Protein AF-A0A4Y2BLG2-F1 (afdb_monomer_lite)

Radius of gyration: 21.49 Å; chains: 1; bounding box: 55×31×51 Å

Secondary structure (DSSP, 8-state):
-HHHHHHHHHHHHHHHHHHHHHHHHHHHHHHHHHHHHHHHHHHHHHHT----TT---------PPPP-S-GGGHHHHHTTGGGTTT-GGG-

Sequence (91 aa):
MLEMEETYREELIKTENNEMIINHEFDESECYIDKWRIVESKLASLFNVSVTQNAVFRYPKLKLPAFDGYIKNWLGFWGQFKKIDTDPSFG

Foldseek 3Di:
DVVVVVVVVVVVVVVVVVVVVVVVVVVVVVVVVVVVVVVVVVVCVVVVPPPPPPPPPPPPPDDQDDDPPDPVCVCVNVVVCVCVVPPPVVD

pLDDT: mean 78.94, std 12.28, range [42.53, 94.56]

Organism: Araneus ventricosus (NCBI:txid182803)

Structure (mmCIF, N/CA/C/O backbone):
data_AF-A0A4Y2BLG2-F1
#
_entry.id   AF-A0A4Y2BLG2-F1
#
loop_
_atom_site.group_PDB
_atom_site.id
_atom_site.type_symbol
_atom_site.label_atom_id
_atom_site.label_alt_id
_atom_site.label_comp_id
_atom_site.label_asym_id
_atom_site.label_entity_id
_atom_site.label_seq_id
_atom_site.pdbx_PDB_ins_code
_atom_site.Cartn_x
_atom_site.Cartn_y
_atom_site.Cartn_z
_atom_site.occupancy
_atom_site.B_iso_or_equiv
_atom_site.auth_seq_id
_atom_site.auth_comp_id
_atom_site.auth_asym_id
_atom_site.auth_atom_id
_atom_site.pdbx_PDB_model_num
ATOM 1 N N . MET A 1 1 ? 34.795 -0.007 -19.072 1.00 66.94 1 MET A N 1
ATOM 2 C CA . MET A 1 1 ? 34.864 -0.830 -17.841 1.00 66.94 1 MET A CA 1
ATOM 3 C C . MET A 1 1 ? 34.709 0.057 -16.612 1.00 66.94 1 MET A C 1
ATOM 5 O O . MET A 1 1 ? 33.786 -0.196 -15.862 1.00 66.94 1 MET A O 1
ATOM 9 N N . LEU A 1 2 ? 35.495 1.136 -16.484 1.00 75.81 2 LEU A N 1
ATOM 10 C CA . LEU A 1 2 ? 35.353 2.147 -15.418 1.00 75.81 2 LEU A CA 1
ATOM 11 C C . LEU A 1 2 ? 33.975 2.840 -15.390 1.00 75.81 2 LEU A C 1
ATOM 13 O O . LEU A 1 2 ? 33.346 2.875 -14.345 1.00 75.81 2 LEU A O 1
ATOM 17 N N . GLU A 1 3 ? 33.447 3.273 -16.539 1.00 80.88 3 GLU A N 1
ATOM 18 C CA . GLU A 1 3 ? 32.119 3.926 -16.617 1.00 80.88 3 GLU A CA 1
ATOM 19 C C . GLU A 1 3 ? 30.958 3.030 -16.143 1.00 80.88 3 GLU A C 1
ATOM 21 O O . GLU A 1 3 ? 29.971 3.499 -15.583 1.00 80.88 3 GLU A O 1
ATOM 26 N N . MET A 1 4 ? 31.081 1.716 -16.345 1.00 86.50 4 MET A N 1
ATOM 27 C CA . MET A 1 4 ? 30.080 0.724 -15.926 1.00 86.50 4 MET A CA 1
ATOM 28 C C . MET A 1 4 ? 30.110 0.509 -14.405 1.00 86.50 4 MET A C 1
ATOM 30 O O . MET A 1 4 ? 29.097 0.207 -13.787 1.00 86.50 4 MET A O 1
ATOM 34 N N . GLU A 1 5 ? 31.283 0.673 -13.793 1.00 85.06 5 GLU A N 1
ATOM 35 C CA . GLU A 1 5 ? 31.450 0.588 -12.343 1.00 85.06 5 GLU A CA 1
ATOM 36 C C . GLU A 1 5 ? 30.983 1.872 -11.645 1.00 85.06 5 GLU A C 1
ATOM 38 O O . GLU A 1 5 ? 30.384 1.810 -10.574 1.00 85.06 5 GLU A O 1
ATOM 43 N N . GLU A 1 6 ? 31.211 3.030 -12.262 1.00 84.56 6 GLU A N 1
ATOM 44 C CA . GLU A 1 6 ? 30.770 4.331 -11.754 1.00 84.56 6 GLU A CA 1
ATOM 45 C C . GLU A 1 6 ? 29.238 4.449 -11.777 1.00 84.56 6 GLU A C 1
ATOM 47 O O . GLU A 1 6 ? 28.625 4.718 -10.746 1.00 84.56 6 GLU A O 1
ATOM 52 N N . THR A 1 7 ? 28.606 4.082 -12.896 1.00 88.31 7 THR A N 1
ATOM 53 C CA . THR A 1 7 ? 27.135 4.017 -13.014 1.00 88.31 7 THR A CA 1
ATOM 54 C C . THR A 1 7 ? 26.496 3.042 -12.022 1.00 88.31 7 THR A C 1
ATOM 56 O O . THR A 1 7 ? 25.459 3.342 -11.434 1.00 88.31 7 THR A O 1
ATOM 59 N N . TYR A 1 8 ? 27.126 1.891 -11.770 1.00 87.75 8 TYR A N 1
ATOM 60 C CA . TYR A 1 8 ? 26.644 0.938 -10.767 1.00 87.75 8 TYR A CA 1
ATOM 61 C C . TYR A 1 8 ? 26.674 1.513 -9.340 1.00 87.75 8 TYR A C 1
ATOM 63 O O . TYR A 1 8 ? 25.756 1.279 -8.553 1.00 87.75 8 TYR A O 1
ATOM 71 N N . ARG A 1 9 ? 27.709 2.291 -8.997 1.00 87.62 9 ARG A N 1
ATOM 72 C CA . ARG A 1 9 ? 27.817 2.956 -7.687 1.00 87.62 9 ARG A CA 1
ATOM 73 C C . ARG A 1 9 ? 26.760 4.042 -7.512 1.00 87.62 9 ARG A C 1
ATOM 75 O O . ARG A 1 9 ? 26.176 4.141 -6.438 1.00 87.62 9 ARG A O 1
ATOM 82 N N . GLU A 1 10 ? 26.497 4.825 -8.553 1.00 89.81 10 GLU A N 1
ATOM 83 C CA . GLU A 1 10 ? 25.451 5.852 -8.532 1.00 89.81 10 GLU A CA 1
ATOM 84 C C . GLU A 1 10 ? 24.051 5.247 -8.336 1.00 89.81 10 GLU A C 1
ATOM 86 O O . GLU A 1 10 ? 23.279 5.734 -7.508 1.00 89.81 10 GLU A O 1
ATOM 91 N N . GLU A 1 11 ? 23.736 4.152 -9.034 1.00 87.69 11 GLU A 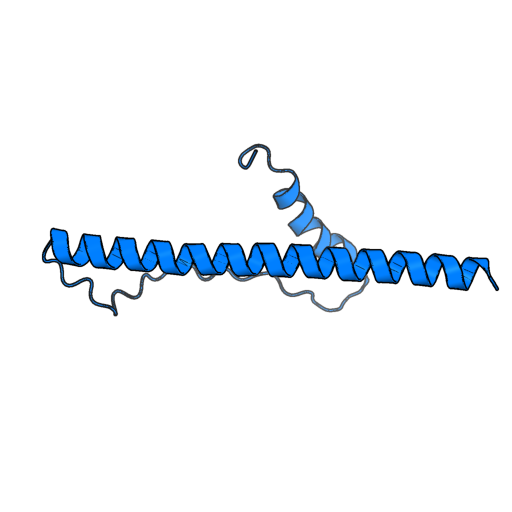N 1
ATOM 92 C CA . GLU A 1 11 ? 22.458 3.439 -8.883 1.00 87.69 11 GLU A CA 1
ATOM 93 C C . GLU A 1 11 ? 22.286 2.829 -7.482 1.00 87.69 11 GLU A C 1
ATOM 95 O O . GLU A 1 11 ? 21.190 2.881 -6.918 1.00 87.69 11 GLU A O 1
ATOM 100 N N . LEU A 1 12 ? 23.361 2.316 -6.873 1.00 84.75 12 LEU A N 1
ATOM 101 C CA . LEU A 1 12 ? 23.342 1.836 -5.485 1.00 84.75 12 LEU A CA 1
ATOM 102 C C . LEU A 1 12 ? 22.988 2.954 -4.501 1.00 84.75 12 LEU A C 1
ATOM 104 O O . LEU A 1 12 ? 22.044 2.810 -3.730 1.00 84.75 12 LEU A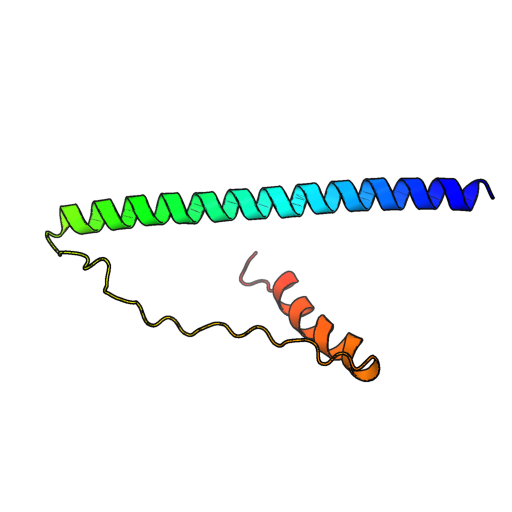 O 1
ATOM 108 N N . ILE A 1 13 ? 23.683 4.092 -4.584 1.00 87.69 13 ILE A N 1
ATOM 109 C CA . ILE A 1 13 ? 23.439 5.256 -3.716 1.00 87.69 13 ILE A CA 1
ATOM 110 C C . ILE A 1 13 ? 22.001 5.762 -3.881 1.00 87.69 13 ILE A C 1
ATOM 112 O O . ILE A 1 13 ? 21.325 6.111 -2.914 1.00 87.69 13 ILE A O 1
ATOM 116 N N . LYS A 1 14 ? 21.506 5.802 -5.121 1.00 87.19 14 LYS A N 1
ATOM 117 C CA . LYS A 1 14 ? 20.129 6.203 -5.417 1.00 87.19 14 LYS A CA 1
ATOM 118 C C . LYS A 1 14 ? 19.112 5.238 -4.810 1.00 87.19 14 LYS A C 1
ATOM 120 O O . LYS A 1 14 ? 18.096 5.684 -4.283 1.00 87.19 14 LYS A O 1
ATOM 125 N N . THR A 1 15 ? 19.385 3.938 -4.870 1.00 84.69 15 THR A N 1
ATOM 126 C CA . THR A 1 15 ? 18.516 2.904 -4.295 1.00 84.69 15 THR A CA 1
ATOM 127 C C . THR A 1 15 ? 18.479 3.004 -2.771 1.00 84.69 15 THR A C 1
ATOM 129 O O . THR A 1 15 ? 17.391 3.063 -2.208 1.00 84.69 15 THR A O 1
ATOM 132 N N . GLU A 1 16 ? 19.634 3.141 -2.115 1.00 79.56 16 GLU A N 1
ATOM 133 C CA . GLU A 1 16 ? 19.731 3.328 -0.659 1.00 79.56 16 GLU A CA 1
ATOM 134 C C . GLU A 1 16 ? 18.970 4.577 -0.184 1.00 79.56 16 GLU A C 1
ATOM 136 O O . GLU A 1 16 ? 18.218 4.525 0.790 1.00 79.56 16 GLU A O 1
ATOM 141 N N . ASN A 1 17 ? 19.098 5.697 -0.903 1.00 84.81 17 ASN 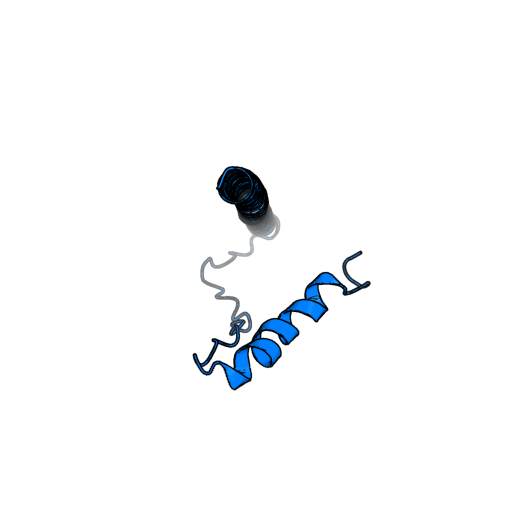A N 1
ATOM 142 C CA . ASN A 1 17 ? 18.356 6.920 -0.591 1.00 84.81 17 ASN A CA 1
ATOM 143 C C . ASN A 1 17 ? 16.837 6.735 -0.736 1.00 84.81 17 ASN A C 1
ATOM 145 O O . ASN A 1 17 ? 16.076 7.222 0.099 1.00 84.81 17 ASN A O 1
ATOM 149 N N . ASN A 1 18 ? 16.389 6.023 -1.774 1.00 84.75 18 ASN A N 1
ATOM 150 C CA . ASN A 1 18 ? 14.969 5.732 -1.973 1.00 84.75 18 ASN A CA 1
ATOM 151 C C . ASN A 1 18 ? 14.417 4.825 -0.867 1.00 84.75 18 ASN A C 1
ATOM 153 O O . ASN A 1 18 ? 13.330 5.086 -0.357 1.00 84.75 18 ASN A O 1
ATOM 157 N N . GLU A 1 19 ? 15.162 3.793 -0.467 1.00 86.25 19 GLU A N 1
ATOM 158 C CA . GLU A 1 19 ? 14.783 2.929 0.655 1.00 86.25 19 GLU A CA 1
ATOM 159 C C . GLU A 1 19 ? 14.679 3.725 1.960 1.00 86.25 19 GLU A C 1
ATOM 161 O O . GLU A 1 19 ? 13.718 3.557 2.709 1.00 86.25 19 GLU A O 1
ATOM 166 N N . MET A 1 20 ? 15.616 4.646 2.211 1.00 89.56 20 MET A N 1
ATOM 167 C CA . MET A 1 20 ? 15.572 5.521 3.384 1.00 89.56 20 MET A CA 1
ATOM 168 C C . MET A 1 20 ? 14.308 6.390 3.409 1.00 89.56 20 MET A C 1
ATOM 170 O O . MET A 1 20 ? 13.665 6.499 4.453 1.00 89.56 20 MET A O 1
ATOM 174 N N . ILE A 1 21 ? 13.938 6.987 2.271 1.00 87.31 21 ILE A N 1
ATOM 175 C CA . ILE A 1 21 ? 12.728 7.814 2.151 1.00 87.31 21 ILE A CA 1
ATOM 176 C C . ILE A 1 21 ? 11.472 6.976 2.410 1.00 87.31 21 ILE A C 1
ATOM 178 O O . ILE A 1 21 ? 10.629 7.381 3.207 1.00 87.31 21 ILE A O 1
ATOM 182 N N . ILE A 1 22 ? 11.372 5.794 1.795 1.00 82.94 22 ILE A N 1
ATOM 183 C CA . ILE A 1 22 ? 10.212 4.901 1.946 1.00 82.94 22 ILE A CA 1
ATOM 184 C C . ILE A 1 22 ? 10.045 4.463 3.404 1.00 82.94 22 ILE A C 1
ATOM 186 O O . ILE A 1 22 ? 8.936 4.496 3.933 1.00 82.94 22 ILE A O 1
ATOM 190 N N . ASN A 1 23 ? 11.138 4.076 4.065 1.00 85.56 23 ASN A N 1
ATOM 191 C CA . ASN A 1 23 ? 11.090 3.643 5.459 1.00 85.56 23 ASN A CA 1
ATOM 192 C C . ASN A 1 23 ? 10.685 4.791 6.392 1.00 85.56 23 ASN A C 1
ATOM 194 O O . ASN A 1 23 ? 9.844 4.596 7.261 1.00 85.56 23 ASN A O 1
ATOM 198 N N . HIS A 1 24 ? 11.213 5.999 6.172 1.00 90.88 24 HIS A N 1
ATOM 199 C CA . HIS A 1 24 ? 10.814 7.176 6.944 1.00 90.88 24 HIS A CA 1
ATOM 200 C C . HIS A 1 24 ? 9.315 7.479 6.796 1.00 90.88 24 HIS A C 1
ATOM 202 O O . HIS A 1 24 ? 8.628 7.726 7.785 1.00 90.88 24 HIS A O 1
ATOM 208 N N . GLU A 1 25 ? 8.802 7.476 5.565 1.00 86.06 25 GLU A N 1
ATOM 209 C CA . GLU A 1 25 ? 7.388 7.746 5.287 1.00 86.06 25 GLU A CA 1
ATOM 210 C C . GLU A 1 25 ? 6.477 6.672 5.910 1.00 86.06 25 GLU A C 1
ATOM 212 O O . GLU A 1 25 ? 5.423 6.982 6.473 1.00 86.06 25 GLU A O 1
ATOM 217 N N . PHE A 1 26 ? 6.919 5.412 5.889 1.00 82.69 26 PHE A N 1
ATOM 218 C CA . PHE A 1 26 ? 6.240 4.312 6.565 1.00 82.69 26 PHE A CA 1
ATOM 219 C C . PHE A 1 26 ? 6.211 4.503 8.089 1.00 82.69 26 PHE A C 1
ATOM 221 O O . PHE A 1 26 ? 5.129 4.461 8.681 1.00 82.69 26 PHE A O 1
ATOM 228 N N . ASP A 1 27 ? 7.351 4.797 8.715 1.00 88.94 27 ASP A N 1
ATOM 229 C CA . ASP A 1 27 ? 7.455 5.026 10.161 1.00 88.94 27 ASP A CA 1
ATOM 230 C C . ASP A 1 27 ? 6.583 6.212 10.618 1.00 88.94 27 ASP A C 1
ATOM 232 O O . ASP A 1 27 ? 5.898 6.157 11.647 1.00 88.94 27 ASP A O 1
ATOM 236 N N . GLU A 1 28 ? 6.549 7.294 9.833 1.00 84.12 28 GLU A N 1
ATOM 237 C CA . GLU A 1 28 ? 5.689 8.447 10.106 1.00 84.12 28 GLU A CA 1
ATOM 238 C C . GLU A 1 28 ? 4.199 8.070 10.030 1.00 84.12 28 GLU A C 1
ATOM 240 O O . GLU A 1 28 ? 3.400 8.493 10.876 1.00 84.12 28 GLU A O 1
ATOM 245 N N . SER A 1 29 ? 3.824 7.222 9.068 1.00 79.44 29 SER A N 1
ATOM 246 C CA . SER A 1 29 ? 2.456 6.716 8.929 1.00 79.44 29 SER A CA 1
ATOM 247 C C . SER A 1 29 ? 2.027 5.829 10.107 1.00 79.44 29 SER A C 1
ATOM 249 O O . SER A 1 29 ? 0.895 5.954 10.586 1.00 79.44 29 SER A O 1
ATOM 251 N N . GLU A 1 30 ? 2.929 5.010 10.659 1.00 81.38 30 GLU A N 1
ATOM 252 C CA . GLU A 1 30 ? 2.649 4.226 11.868 1.00 81.38 30 GLU A CA 1
ATOM 253 C C . GLU A 1 30 ? 2.430 5.135 13.087 1.00 81.38 30 GLU A C 1
ATOM 255 O O . GLU A 1 30 ? 1.494 4.927 13.866 1.00 81.38 30 GLU A O 1
ATOM 260 N N . CYS A 1 31 ? 3.193 6.227 13.205 1.00 83.88 31 CYS A N 1
ATOM 261 C CA . CYS A 1 31 ? 2.994 7.216 14.267 1.00 83.88 31 CYS A CA 1
ATOM 262 C C . CYS A 1 31 ? 1.591 7.860 14.223 1.00 83.88 31 CYS A C 1
ATOM 264 O O . CYS A 1 31 ? 1.011 8.188 15.267 1.00 83.88 31 CYS A O 1
ATOM 266 N N . TYR A 1 32 ? 1.002 8.032 13.033 1.00 82.56 32 TYR A N 1
ATOM 267 C CA . TYR A 1 32 ? -0.374 8.524 12.902 1.00 82.56 32 TYR A CA 1
ATOM 268 C C . TYR A 1 32 ? -1.414 7.548 13.460 1.00 82.56 32 TYR A C 1
ATOM 270 O O . TYR A 1 32 ? -2.392 7.996 14.067 1.00 82.56 32 TYR A O 1
ATOM 278 N N . ILE A 1 33 ? -1.199 6.238 13.317 1.00 86.62 33 ILE A N 1
ATOM 279 C CA . ILE A 1 33 ? -2.088 5.210 13.876 1.00 86.62 33 ILE A CA 1
ATOM 280 C C . ILE A 1 33 ? -2.105 5.304 15.406 1.00 86.62 33 ILE A C 1
ATOM 282 O O . ILE A 1 33 ? -3.179 5.293 16.017 1.00 86.62 33 ILE A O 1
ATOM 286 N N . ASP A 1 34 ? -0.941 5.487 16.030 1.00 87.31 34 ASP A N 1
ATOM 287 C CA . ASP A 1 34 ? -0.837 5.654 17.482 1.00 87.31 34 ASP A CA 1
ATOM 288 C C . ASP A 1 34 ? -1.545 6.921 17.972 1.00 87.31 34 ASP A C 1
ATOM 290 O O . ASP A 1 34 ? -2.323 6.879 18.934 1.00 87.31 34 ASP A O 1
ATOM 294 N N . LYS A 1 35 ? -1.347 8.051 17.280 1.00 87.94 35 LYS A N 1
ATOM 295 C CA . LYS A 1 35 ? -2.050 9.307 17.590 1.00 87.94 35 LYS A CA 1
ATOM 296 C C . LYS A 1 35 ? -3.566 9.140 17.476 1.00 87.94 35 LYS A C 1
ATOM 298 O O . LYS A 1 35 ? -4.294 9.589 18.364 1.00 87.94 35 LYS A O 1
ATOM 303 N N . TRP A 1 36 ? -4.045 8.472 16.425 1.00 84.81 36 TRP A N 1
ATOM 304 C CA . TRP A 1 36 ? -5.469 8.198 16.232 1.00 84.81 36 TRP A CA 1
ATOM 305 C C . TRP A 1 36 ? -6.043 7.353 17.374 1.00 84.81 36 TRP A C 1
ATOM 307 O O . TRP A 1 36 ? -7.062 7.712 17.964 1.00 84.81 36 TRP A O 1
ATOM 317 N N . ARG A 1 37 ? -5.333 6.298 17.780 1.00 86.00 37 ARG A N 1
ATOM 318 C CA . ARG A 1 37 ? -5.736 5.410 18.880 1.00 86.00 37 ARG A CA 1
ATOM 319 C C . ARG A 1 37 ? -5.848 6.131 20.227 1.00 86.00 37 ARG A C 1
ATOM 321 O O . ARG A 1 37 ? -6.744 5.837 21.027 1.00 86.00 37 ARG A O 1
ATOM 328 N N . ILE A 1 38 ? -4.961 7.094 20.487 1.00 88.94 38 ILE A N 1
ATOM 329 C CA . ILE A 1 38 ? -5.027 7.954 21.678 1.00 88.94 38 ILE A CA 1
ATOM 330 C C . ILE A 1 38 ? -6.287 8.828 21.640 1.00 88.94 38 ILE A C 1
ATOM 332 O O . ILE A 1 38 ? -6.996 8.933 22.645 1.00 88.94 38 ILE A O 1
ATOM 336 N N . VAL A 1 39 ? -6.590 9.437 20.489 1.00 89.12 39 VAL A N 1
ATOM 337 C CA . VAL A 1 39 ? -7.792 10.267 20.306 1.00 89.12 39 VAL A CA 1
ATOM 338 C C . VAL A 1 39 ? -9.064 9.437 20.479 1.00 89.12 39 VAL A C 1
ATOM 340 O O . VAL A 1 39 ? -9.958 9.862 21.210 1.00 89.12 39 VAL A O 1
ATOM 343 N N . GLU A 1 40 ? -9.126 8.237 19.899 1.00 84.25 40 GLU A N 1
ATOM 344 C CA . GLU A 1 40 ? -10.249 7.309 20.082 1.00 84.25 40 GLU A CA 1
ATOM 345 C C . GLU A 1 40 ? -10.459 6.954 21.557 1.00 84.25 40 GLU A C 1
ATOM 347 O O . GLU A 1 40 ? -11.582 7.015 22.059 1.00 84.25 40 GLU A O 1
ATOM 352 N N . SER A 1 41 ? -9.376 6.656 22.280 1.00 83.25 41 SER A N 1
ATOM 353 C CA . SER A 1 41 ? -9.430 6.341 23.713 1.00 83.25 41 SER A CA 1
ATOM 354 C C . SER A 1 41 ? -9.940 7.525 24.543 1.00 83.25 41 SER A C 1
ATOM 356 O O . SER A 1 41 ? -10.717 7.347 25.483 1.00 83.25 41 SER A O 1
ATOM 358 N N . LYS A 1 42 ? -9.538 8.750 24.183 1.00 87.19 42 LYS A N 1
ATOM 359 C CA . LYS A 1 42 ? -9.981 9.981 24.851 1.00 87.19 42 LYS A CA 1
ATOM 360 C C . LYS A 1 42 ? -11.439 10.325 24.534 1.00 87.19 42 LYS A C 1
ATOM 362 O O . LYS A 1 42 ? -12.155 10.803 25.407 1.00 87.19 42 LYS A O 1
ATOM 367 N N . LEU A 1 43 ? -11.899 10.063 23.312 1.00 86.12 43 LEU A N 1
ATOM 368 C CA . LEU A 1 43 ? -13.309 10.203 22.941 1.00 86.12 43 LEU A CA 1
ATOM 369 C C . LEU A 1 43 ? -14.182 9.182 23.676 1.00 86.12 43 LEU A C 1
ATOM 371 O O . LEU A 1 43 ? -15.224 9.552 24.214 1.00 86.12 43 LEU A O 1
ATOM 375 N N . ALA A 1 44 ? -13.740 7.925 23.757 1.00 81.94 44 ALA A N 1
ATOM 376 C CA . ALA A 1 44 ? -14.450 6.873 24.482 1.00 81.94 44 ALA A CA 1
ATOM 377 C C . ALA A 1 44 ? -14.684 7.250 25.954 1.00 81.94 44 ALA A C 1
ATOM 379 O O . ALA A 1 44 ? -15.791 7.091 26.468 1.00 81.94 44 ALA A O 1
ATOM 380 N N . SER A 1 45 ? -13.660 7.803 26.617 1.00 80.94 45 SER A N 1
ATOM 381 C CA . SER A 1 45 ? -13.765 8.231 28.016 1.00 80.94 45 SER A CA 1
ATOM 382 C C . SER A 1 45 ? -14.629 9.479 28.204 1.00 80.94 45 SER A C 1
ATOM 384 O O . SER A 1 45 ? -15.389 9.544 29.165 1.00 80.94 45 SER A O 1
ATOM 386 N N . LEU A 1 46 ? -14.565 10.452 27.287 1.00 83.00 46 LEU A N 1
ATOM 387 C CA . LEU A 1 46 ? -15.381 11.670 27.346 1.00 83.00 46 LEU A CA 1
ATOM 388 C C . LEU A 1 46 ? -16.873 11.394 27.155 1.00 83.00 46 LEU A C 1
ATOM 390 O O . LEU A 1 46 ? -17.703 12.037 27.794 1.00 83.00 46 LEU A O 1
ATOM 394 N N . PHE A 1 47 ? -17.220 10.455 26.276 1.00 76.75 47 PHE A N 1
ATOM 395 C CA . PHE A 1 47 ? -18.612 10.196 25.927 1.00 76.75 47 PHE A CA 1
ATOM 396 C C . PHE A 1 47 ? -19.263 9.074 26.747 1.00 76.75 47 PHE A C 1
ATOM 398 O O . PHE 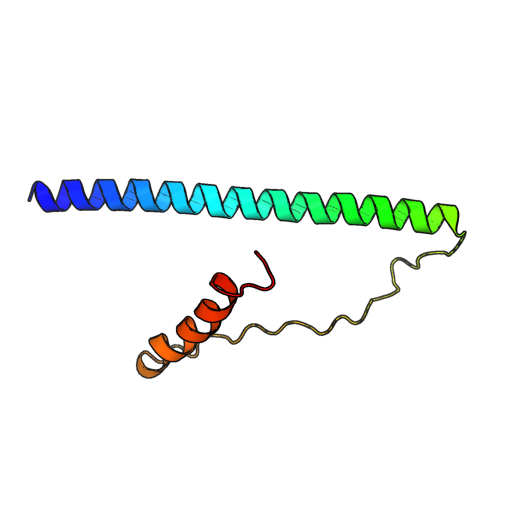A 1 47 ? -20.449 8.821 26.548 1.00 76.75 47 PHE A O 1
ATOM 405 N N . ASN A 1 48 ? -18.535 8.390 27.649 1.00 66.00 48 ASN A N 1
ATOM 406 C CA . ASN A 1 48 ? -18.988 7.156 28.328 1.00 66.00 48 ASN A CA 1
ATOM 407 C C . ASN A 1 48 ? -19.592 6.120 27.360 1.00 66.00 48 ASN A C 1
ATOM 409 O O . ASN A 1 48 ? -20.311 5.199 27.751 1.00 66.00 48 ASN A O 1
ATOM 413 N N . VAL A 1 49 ? -19.292 6.270 26.074 1.00 57.94 49 VAL A N 1
ATOM 414 C CA . VAL A 1 49 ? -19.615 5.303 25.053 1.00 57.94 49 VAL A CA 1
ATOM 415 C C . VAL A 1 49 ? -18.545 4.254 25.228 1.00 57.94 49 VAL A C 1
ATOM 417 O O . VAL A 1 49 ? -17.361 4.531 25.029 1.00 57.94 49 VAL A O 1
ATOM 420 N N . SER A 1 50 ? -18.948 3.043 25.612 1.00 58.53 50 SER A N 1
ATOM 421 C CA . SER A 1 50 ? -18.106 1.888 25.360 1.00 58.53 50 SER A CA 1
ATOM 422 C C . SER A 1 50 ? -17.887 1.876 23.852 1.00 58.53 50 SER A C 1
ATOM 424 O O . SER A 1 50 ? -18.749 1.413 23.102 1.00 58.53 50 SER A O 1
ATOM 426 N N . VAL A 1 51 ? -16.772 2.448 23.394 1.00 55.81 51 VAL A N 1
ATOM 427 C CA . VAL A 1 51 ? -16.230 2.154 22.079 1.00 55.81 51 VAL A CA 1
ATOM 428 C C . VAL A 1 51 ? -15.933 0.681 22.193 1.00 55.81 51 VAL A C 1
ATOM 430 O O . VAL A 1 51 ? -14.924 0.265 22.760 1.00 55.81 51 VAL A O 1
ATOM 433 N N . THR A 1 52 ? -16.919 -0.130 21.818 1.00 57.06 52 THR A N 1
ATOM 434 C CA . THR A 1 52 ? -16.743 -1.559 21.744 1.00 57.06 52 THR A CA 1
ATOM 435 C C . THR A 1 52 ? -15.527 -1.701 20.857 1.00 57.06 52 THR A C 1
ATOM 437 O O . THR A 1 52 ? -15.586 -1.320 19.690 1.00 57.06 52 THR A O 1
ATOM 440 N N . GLN A 1 53 ? -14.430 -2.225 21.398 1.00 55.03 53 GLN A N 1
ATOM 441 C CA . GLN A 1 53 ? -13.225 -2.558 20.630 1.00 55.03 53 GLN A CA 1
ATOM 442 C C . GLN A 1 53 ? -13.562 -3.453 19.412 1.00 55.03 53 GLN A C 1
ATOM 444 O O . GLN A 1 53 ? -12.749 -3.627 18.515 1.00 55.03 53 GLN A O 1
ATOM 449 N N . ASN A 1 54 ? -14.800 -3.965 19.365 1.00 50.75 54 ASN A N 1
ATOM 450 C CA . ASN A 1 54 ? -15.409 -4.791 18.337 1.00 50.75 54 ASN A CA 1
ATOM 451 C C . ASN A 1 54 ? -16.488 -4.091 17.491 1.00 50.75 54 ASN A C 1
ATOM 453 O O . ASN A 1 54 ? -17.225 -4.783 16.786 1.00 50.75 54 ASN A O 1
ATOM 457 N N . ALA A 1 55 ? -16.611 -2.758 17.513 1.00 55.06 55 ALA A N 1
ATOM 458 C CA . ALA A 1 55 ? -17.258 -2.065 16.404 1.00 55.06 55 ALA A CA 1
ATOM 459 C C . ALA A 1 55 ? -16.299 -2.205 15.225 1.00 55.06 55 ALA A C 1
ATOM 461 O O . ALA A 1 55 ? -15.489 -1.329 14.948 1.00 55.06 55 ALA A O 1
ATOM 462 N N . VAL A 1 56 ? -16.329 -3.384 14.598 1.00 57.94 56 VAL A N 1
ATOM 463 C CA . VAL A 1 56 ? -15.624 -3.664 13.359 1.00 57.94 56 VAL A CA 1
ATOM 464 C C . VAL A 1 56 ? -16.252 -2.719 12.360 1.00 57.94 56 VAL A C 1
ATOM 466 O O . VAL A 1 56 ? -17.273 -3.029 11.742 1.00 57.94 56 VAL A O 1
ATOM 469 N N . PHE A 1 57 ? -15.680 -1.526 12.263 1.00 59.62 57 PHE A N 1
ATOM 470 C CA . PHE A 1 57 ? -15.953 -0.619 11.182 1.00 59.62 57 PHE A CA 1
ATOM 471 C C . PHE A 1 57 ? -15.658 -1.424 9.923 1.00 59.62 57 PHE A C 1
ATOM 473 O O . PHE A 1 57 ? -14.521 -1.806 9.639 1.00 59.62 57 PHE A O 1
ATOM 480 N N . ARG A 1 58 ? -16.725 -1.803 9.218 1.00 70.56 58 ARG A N 1
ATOM 481 C CA . ARG A 1 58 ? -16.634 -2.519 7.950 1.00 70.56 58 ARG A CA 1
ATOM 482 C C . ARG A 1 58 ? -16.219 -1.504 6.900 1.00 70.56 58 ARG A C 1
ATOM 484 O O . ARG A 1 58 ? -17.019 -1.121 6.051 1.00 70.56 58 ARG A O 1
ATOM 491 N N . TYR A 1 59 ? -14.982 -1.033 7.003 1.00 71.62 59 TYR A N 1
ATOM 492 C CA . TYR A 1 59 ? -14.395 -0.202 5.975 1.00 71.62 59 TYR A CA 1
ATOM 493 C C . TYR A 1 59 ? -14.384 -1.004 4.669 1.00 71.62 59 TYR A C 1
ATOM 495 O O . TYR A 1 59 ? -14.163 -2.226 4.694 1.00 71.62 59 TYR A O 1
ATOM 503 N N . PRO A 1 60 ? -14.647 -0.356 3.524 1.00 77.88 60 PRO A N 1
ATOM 504 C CA . PRO A 1 60 ? -14.443 -0.996 2.241 1.00 77.88 60 PRO A CA 1
ATOM 505 C C . PRO A 1 60 ? -13.003 -1.505 2.198 1.00 77.88 60 PRO A C 1
ATOM 507 O O . PRO A 1 60 ? -12.058 -0.738 2.368 1.00 77.88 60 PRO A O 1
ATOM 510 N N . LYS A 1 61 ? -12.826 -2.815 2.009 1.00 78.12 61 LYS A N 1
ATOM 511 C CA . LYS A 1 61 ? -11.490 -3.378 1.822 1.00 78.12 61 LYS A CA 1
ATOM 512 C C . LYS A 1 61 ? -10.956 -2.847 0.499 1.00 78.12 61 LYS A C 1
ATOM 514 O O . LYS A 1 61 ? -11.440 -3.265 -0.555 1.00 78.12 61 LYS A O 1
ATOM 519 N N . LEU A 1 62 ? -9.985 -1.940 0.561 1.00 77.38 62 LEU A N 1
ATOM 520 C CA . LEU A 1 62 ? -9.234 -1.520 -0.614 1.00 77.38 62 LEU A CA 1
ATOM 521 C C . LEU A 1 62 ? -8.536 -2.758 -1.176 1.00 77.38 62 LEU A C 1
ATOM 523 O O . LEU A 1 62 ? -7.708 -3.381 -0.516 1.00 77.38 62 LEU A O 1
ATOM 527 N N . LYS A 1 63 ? -8.938 -3.164 -2.379 1.00 78.69 63 LYS A N 1
ATOM 528 C CA . LYS A 1 63 ? -8.264 -4.222 -3.124 1.00 78.69 63 LYS A CA 1
ATOM 529 C C . LYS A 1 63 ? -7.380 -3.538 -4.143 1.00 78.69 63 LYS A C 1
ATOM 531 O O . LYS A 1 63 ? -7.891 -2.996 -5.121 1.00 78.69 63 LYS A O 1
ATOM 536 N N . LEU A 1 64 ? -6.076 -3.554 -3.898 1.00 80.88 64 LEU A N 1
ATOM 537 C CA . LEU A 1 64 ? -5.131 -3.144 -4.922 1.00 80.88 64 LEU A CA 1
ATOM 538 C C . LEU A 1 64 ? -5.203 -4.157 -6.073 1.00 80.88 64 LEU A C 1
ATOM 540 O O . LEU A 1 64 ? -5.229 -5.367 -5.812 1.00 80.88 64 LEU A O 1
ATOM 544 N N . PRO A 1 65 ? -5.288 -3.698 -7.332 1.00 82.69 65 PRO A N 1
ATOM 545 C CA . PRO A 1 65 ? -5.166 -4.596 -8.465 1.00 82.69 65 PRO A CA 1
ATOM 546 C C . PRO A 1 65 ? -3.798 -5.281 -8.390 1.00 82.69 65 PRO A C 1
ATOM 548 O O . PRO A 1 65 ? -2.775 -4.631 -8.181 1.00 82.69 65 PRO A O 1
ATOM 551 N N . ALA A 1 66 ? -3.787 -6.605 -8.527 1.00 89.31 66 ALA A N 1
ATOM 552 C CA . ALA A 1 66 ? -2.555 -7.373 -8.634 1.00 89.31 66 ALA A CA 1
ATOM 553 C C . ALA A 1 66 ? -2.114 -7.408 -10.097 1.00 89.31 66 ALA A C 1
ATOM 555 O O . ALA A 1 66 ? -2.949 -7.531 -10.998 1.00 89.31 66 ALA A O 1
ATOM 556 N N . PHE A 1 67 ? -0.808 -7.311 -10.333 1.00 91.69 67 PHE A N 1
ATOM 557 C CA . PHE A 1 67 ? -0.270 -7.491 -11.671 1.00 91.69 67 PHE A CA 1
ATOM 558 C C . PHE A 1 67 ? -0.436 -8.953 -12.097 1.00 91.69 67 PHE A C 1
ATOM 560 O O . PHE A 1 67 ? -0.145 -9.870 -11.331 1.00 91.69 67 PHE A O 1
ATOM 567 N N . ASP A 1 68 ? -0.901 -9.171 -13.322 1.00 92.00 68 ASP A N 1
ATOM 568 C CA . ASP A 1 68 ? -1.209 -10.500 -13.856 1.00 92.00 68 ASP A CA 1
ATOM 569 C C . ASP A 1 68 ? 0.025 -11.260 -14.378 1.00 92.00 68 ASP A C 1
ATOM 571 O O . ASP A 1 68 ? -0.090 -12.408 -14.807 1.00 92.00 68 ASP A O 1
ATOM 575 N N . GLY A 1 69 ? 1.205 -10.632 -14.351 1.00 90.56 69 GLY A N 1
ATOM 576 C CA . GLY A 1 69 ? 2.463 -11.209 -14.825 1.00 90.56 69 GLY A CA 1
ATOM 577 C C . GLY A 1 69 ? 2.656 -11.137 -16.343 1.00 90.56 69 GLY A C 1
ATOM 578 O O . GLY A 1 69 ? 3.728 -11.490 -16.836 1.00 90.56 69 GLY A O 1
ATOM 579 N N . TYR A 1 70 ? 1.670 -10.657 -17.107 1.00 94.19 70 TYR A N 1
ATOM 580 C CA . TYR A 1 70 ? 1.783 -10.552 -18.558 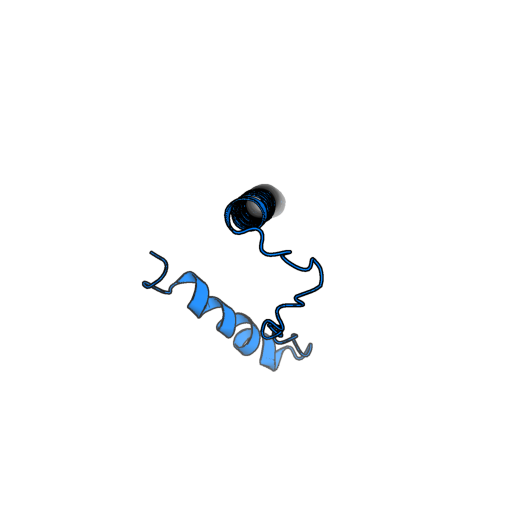1.00 94.19 70 TYR A CA 1
ATOM 581 C C . TYR A 1 70 ? 2.481 -9.252 -18.945 1.00 94.19 70 TYR A C 1
ATOM 583 O O . TYR A 1 70 ? 1.946 -8.158 -18.789 1.00 94.19 70 TYR A O 1
ATOM 591 N N . ILE A 1 71 ? 3.664 -9.360 -19.553 1.00 91.62 71 ILE A N 1
ATOM 592 C CA . ILE A 1 71 ? 4.489 -8.197 -19.922 1.00 91.62 71 ILE A CA 1
ATOM 593 C C . ILE A 1 71 ? 3.765 -7.172 -20.815 1.00 91.62 71 ILE A C 1
ATOM 595 O O . ILE A 1 71 ? 4.008 -5.975 -20.703 1.00 91.62 71 ILE A O 1
ATOM 599 N N . LYS A 1 72 ? 2.813 -7.615 -21.650 1.00 94.56 72 LYS A N 1
ATOM 600 C CA . LYS A 1 72 ? 1.976 -6.725 -22.478 1.00 94.56 72 LYS A CA 1
ATOM 601 C C . LYS A 1 72 ? 1.119 -5.769 -21.641 1.00 94.56 72 LYS A C 1
ATOM 603 O O . LYS A 1 72 ? 0.802 -4.678 -22.103 1.00 94.56 72 LYS A O 1
ATOM 608 N N . ASN A 1 73 ? 0.786 -6.163 -20.416 1.00 91.44 73 ASN A N 1
ATOM 609 C CA . ASN A 1 73 ? -0.050 -5.406 -19.495 1.00 91.44 73 ASN A CA 1
ATOM 610 C C . ASN A 1 73 ? 0.781 -4.571 -18.502 1.00 91.44 73 ASN A C 1
ATOM 612 O O . ASN A 1 73 ? 0.205 -3.811 -17.730 1.00 91.44 73 ASN A O 1
ATOM 616 N N . TRP A 1 74 ? 2.121 -4.650 -18.544 1.00 89.62 74 TRP A N 1
ATOM 617 C CA . TRP A 1 74 ? 3.035 -3.965 -17.615 1.00 89.62 74 TRP A CA 1
ATOM 618 C C . TRP A 1 74 ? 2.815 -2.448 -17.564 1.00 89.62 74 TRP A C 1
ATOM 620 O O . TRP A 1 74 ? 2.584 -1.882 -16.497 1.00 89.6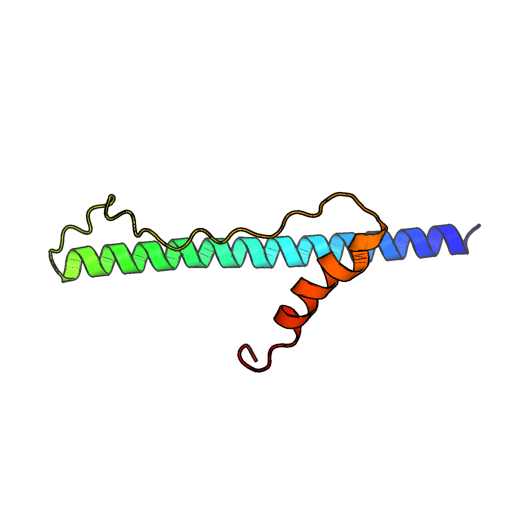2 74 TRP A O 1
ATOM 630 N N . LEU A 1 75 ? 2.830 -1.781 -18.723 1.00 87.31 75 LEU A N 1
ATOM 631 C CA . LEU A 1 75 ? 2.651 -0.325 -18.795 1.00 87.31 75 LEU A CA 1
ATOM 632 C C . LEU A 1 75 ? 1.242 0.107 -18.374 1.00 87.31 75 LEU A C 1
ATOM 634 O O . LEU A 1 75 ? 1.081 1.126 -17.706 1.00 87.31 75 LEU A O 1
ATOM 638 N N . GLY A 1 76 ? 0.225 -0.674 -18.746 1.00 88.94 76 GLY A N 1
ATOM 639 C CA . GLY A 1 76 ? -1.165 -0.396 -18.385 1.00 88.94 76 GLY A CA 1
ATOM 640 C C . GLY A 1 76 ? -1.425 -0.555 -16.889 1.00 88.94 76 GLY A C 1
ATOM 641 O O . GLY A 1 76 ? -2.179 0.230 -16.321 1.00 88.94 76 GLY A O 1
ATOM 642 N N . PHE A 1 77 ? -0.773 -1.529 -16.251 1.00 90.19 77 PHE A N 1
ATOM 643 C CA . PHE A 1 77 ? -0.838 -1.756 -14.812 1.00 90.19 77 PHE A CA 1
ATOM 644 C C . PHE A 1 77 ? -0.195 -0.602 -14.030 1.00 90.19 77 PHE A C 1
ATOM 646 O O . PHE A 1 77 ? -0.863 0.048 -13.228 1.00 90.19 77 PHE A O 1
ATOM 653 N N . TRP A 1 78 ? 1.071 -0.277 -14.316 1.00 87.06 78 TRP A N 1
ATOM 654 C CA . TRP A 1 78 ? 1.791 0.778 -13.591 1.00 87.06 78 TRP A CA 1
ATOM 655 C C . TRP A 1 78 ? 1.265 2.190 -13.878 1.00 87.06 78 TRP A C 1
ATOM 657 O O . TRP A 1 78 ? 1.324 3.064 -13.014 1.00 87.06 78 TRP A O 1
ATOM 667 N N . GLY A 1 79 ? 0.670 2.415 -15.053 1.00 85.31 79 GLY A N 1
ATOM 668 C CA . GLY A 1 79 ? 0.044 3.690 -15.404 1.00 85.31 79 GLY A CA 1
ATOM 669 C C . GLY A 1 79 ? -1.137 4.093 -14.508 1.00 85.31 79 GLY A C 1
ATOM 670 O O . GLY A 1 79 ? -1.483 5.272 -14.470 1.00 85.31 79 GLY A O 1
ATOM 671 N N . GLN A 1 80 ? -1.737 3.157 -13.763 1.00 81.88 80 GLN A N 1
ATOM 672 C CA . GLN A 1 80 ? -2.860 3.434 -12.855 1.00 81.88 80 GLN A CA 1
ATOM 673 C C . GLN A 1 80 ? -2.431 4.237 -11.620 1.00 81.88 80 GLN A C 1
ATOM 675 O O . GLN A 1 80 ? -3.201 5.059 -11.127 1.00 81.88 80 GLN A O 1
ATOM 680 N N . PHE A 1 81 ? -1.191 4.054 -11.164 1.00 79.56 81 PHE A N 1
ATOM 681 C CA . PHE A 1 81 ? -0.657 4.715 -9.971 1.00 79.56 81 PHE A CA 1
ATOM 682 C C . PHE A 1 81 ? -0.125 6.124 -10.258 1.00 79.56 81 PHE A C 1
ATOM 684 O O . PHE A 1 81 ? -0.102 6.969 -9.369 1.00 79.56 81 PHE A O 1
ATOM 691 N N . LYS A 1 82 ? 0.200 6.430 -11.522 1.00 65.19 82 LYS A N 1
ATOM 692 C CA . LYS A 1 82 ? 0.694 7.750 -11.951 1.00 65.19 82 LYS A CA 1
ATOM 693 C C . LYS A 1 82 ? -0.295 8.894 -11.685 1.00 65.19 82 LYS A C 1
ATOM 695 O O . LYS A 1 82 ? 0.119 10.036 -11.552 1.00 65.19 82 LYS A O 1
ATOM 700 N N . LYS A 1 83 ? -1.601 8.609 -11.621 1.00 59.66 83 LYS A N 1
ATOM 701 C CA . LYS A 1 83 ? -2.626 9.627 -11.333 1.00 59.66 83 LYS A CA 1
ATOM 702 C C . LYS A 1 83 ? -2.662 10.074 -9.871 1.00 59.66 83 LYS A C 1
ATOM 704 O O . LYS A 1 83 ? -3.139 11.171 -9.628 1.00 59.66 83 LYS A O 1
ATOM 709 N N . ILE A 1 84 ? -2.189 9.249 -8.937 1.00 59.66 84 ILE A N 1
ATOM 710 C CA . ILE A 1 84 ? -2.201 9.577 -7.502 1.00 59.66 84 ILE A CA 1
ATOM 711 C C . ILE A 1 84 ? -1.120 10.621 -7.197 1.00 59.66 84 ILE A C 1
ATOM 713 O O . ILE A 1 84 ? -1.369 11.569 -6.467 1.00 59.66 84 ILE A O 1
ATOM 717 N N . ASP A 1 85 ? 0.043 10.488 -7.833 1.00 57.75 85 ASP A N 1
ATOM 718 C CA . ASP A 1 85 ? 1.217 11.346 -7.622 1.00 57.75 85 ASP A CA 1
ATOM 719 C C . ASP A 1 85 ? 1.052 12.784 -8.163 1.00 57.75 85 ASP A C 1
ATOM 721 O O . ASP A 1 85 ? 1.768 13.696 -7.774 1.00 57.75 85 ASP A O 1
ATOM 725 N N . THR A 1 86 ? 0.103 13.020 -9.080 1.00 58.88 86 THR A N 1
ATOM 726 C CA . THR A 1 86 ? -0.112 14.337 -9.722 1.00 58.88 86 THR A CA 1
ATOM 727 C C . THR A 1 86 ? -1.489 14.939 -9.427 1.00 58.88 86 THR A C 1
ATOM 729 O O . THR A 1 86 ? -1.935 15.825 -10.157 1.00 58.88 86 THR A O 1
ATOM 732 N N . ASP A 1 87 ? -2.204 14.443 -8.415 1.00 60.16 87 ASP A N 1
ATOM 733 C CA . ASP A 1 87 ? -3.536 14.950 -8.088 1.00 60.16 87 ASP A CA 1
ATOM 734 C C . ASP A 1 87 ? -3.437 16.301 -7.343 1.00 60.16 87 ASP A C 1
ATOM 736 O O . ASP A 1 87 ? -2.954 16.345 -6.210 1.00 60.16 87 ASP A O 1
ATOM 740 N N . PRO A 1 88 ? -3.909 17.419 -7.933 1.00 63.94 88 PRO A N 1
ATOM 741 C CA . PRO A 1 88 ? -3.850 18.736 -7.301 1.00 63.94 88 PRO A CA 1
ATOM 742 C C . PRO A 1 88 ? -4.756 18.865 -6.069 1.00 63.94 88 PRO A C 1
ATOM 744 O O . PRO A 1 88 ? -4.695 19.882 -5.388 1.00 63.94 88 PRO A O 1
ATOM 747 N N . SER A 1 89 ? -5.612 17.879 -5.778 1.00 64.88 89 SER A N 1
ATOM 748 C CA . SER A 1 89 ? -6.431 17.878 -4.560 1.00 64.88 89 SER A CA 1
ATOM 749 C C . SER A 1 89 ? -5.686 17.419 -3.297 1.00 64.88 89 SER A C 1
ATOM 751 O O . SER A 1 89 ? -6.235 17.544 -2.202 1.00 64.88 89 SER A O 1
ATOM 753 N N . PHE A 1 90 ? -4.434 16.963 -3.431 1.00 53.78 90 PHE A N 1
ATOM 754 C CA . PHE A 1 90 ? -3.534 16.619 -2.322 1.00 53.78 90 PHE A CA 1
ATOM 755 C C . PHE A 1 90 ? -2.319 17.567 -2.192 1.00 53.78 90 PHE A C 1
ATOM 757 O O . PHE A 1 90 ? -1.387 17.247 -1.454 1.00 53.78 90 PHE A O 1
ATOM 764 N N . GLY A 1 91 ? -2.325 18.718 -2.884 1.00 42.53 91 GLY A N 1
ATOM 765 C CA . GLY A 1 91 ? -1.273 19.749 -2.837 1.00 42.53 91 GLY A CA 1
ATOM 766 C C . GLY A 1 91 ? -1.671 21.019 -2.093 1.00 42.53 91 GLY A C 1
ATOM 767 O O . GLY A 1 91 ? -2.849 21.427 -2.207 1.00 42.53 91 GLY A O 1
#